Protein AF-A0A259N2R3-F1 (afdb_monomer_lite)

Sequence (160 aa):
MRTCRLLAALSLGLLCQACTPTVQLAMPNEPININLNLNVNNALGAALAAPERVDPLFIERSMSTAGERLHVLAGLEALSKDLDNKPGSANLLIQILRARYNFVVADAGASLSTLARDLLFIAQQRVIVLDPSMISIRNLEKLLTLPGGPSQAPRTMVVL

Radius of gyration: 17.57 Å; chains: 1; bounding box: 42×47×43 Å

Secondary structure (DSSP, 8-state):
--SHHHHHHHHHHHHTT----EEEEE-TTSTHHHHTT----SHHHHHHH-GGG--HHHHHHHPEEETTTEEEEE----TTS-----TTHHHHHHHHHHHH-SEEEE---SS--HHHHHHHHH-SS-EEE--SSHHHHHHHHHHHTSPP-TT--SS-EEE-

pLDDT: mean 78.97, std 15.61, range [36.25, 92.5]

Structure (mmCIF, N/CA/C/O backbone):
data_AF-A0A259N2R3-F1
#
_entry.id   AF-A0A259N2R3-F1
#
loop_
_atom_site.group_PDB
_atom_site.id
_atom_site.type_symbol
_atom_site.label_atom_id
_atom_site.label_alt_id
_atom_site.label_comp_id
_atom_site.label_asym_id
_atom_site.label_entity_id
_atom_site.label_seq_id
_atom_site.pdbx_PDB_ins_code
_atom_site.Cartn_x
_atom_site.Cartn_y
_atom_site.Cartn_z
_atom_site.occupancy
_atom_site.B_iso_or_equiv
_atom_site.auth_seq_id
_atom_site.auth_comp_id
_atom_site.auth_asym_id
_atom_site.auth_atom_id
_atom_site.pdbx_PDB_model_num
ATOM 1 N N . MET A 1 1 ? 8.163 -28.582 28.946 1.00 47.28 1 MET A N 1
ATOM 2 C CA . MET A 1 1 ? 8.601 -27.912 27.692 1.00 47.28 1 MET A CA 1
ATOM 3 C C . MET A 1 1 ? 8.019 -28.496 26.389 1.00 47.28 1 MET A C 1
ATOM 5 O O . MET A 1 1 ? 8.289 -27.933 25.338 1.00 47.28 1 MET A O 1
ATOM 9 N N . ARG A 1 2 ? 7.203 -29.569 26.400 1.00 45.47 2 ARG A N 1
ATOM 10 C CA . ARG A 1 2 ? 6.623 -30.160 25.168 1.00 45.47 2 ARG A CA 1
ATOM 11 C C . ARG A 1 2 ? 5.155 -29.790 24.885 1.00 45.47 2 ARG A C 1
ATOM 13 O O . ARG A 1 2 ? 4.692 -29.990 23.773 1.00 45.47 2 ARG A O 1
ATOM 20 N N . THR A 1 3 ? 4.450 -29.190 25.842 1.00 42.28 3 THR A N 1
ATOM 21 C CA . THR A 1 3 ? 3.015 -28.860 25.739 1.00 42.28 3 THR A CA 1
ATOM 22 C C . THR A 1 3 ? 2.720 -27.485 25.124 1.00 42.28 3 THR A C 1
ATOM 24 O O . THR A 1 3 ? 1.630 -27.274 24.607 1.00 42.28 3 THR A O 1
ATOM 27 N N . CYS A 1 4 ? 3.694 -26.567 25.084 1.00 40.59 4 CYS A N 1
ATOM 28 C CA . CYS A 1 4 ? 3.488 -25.205 24.564 1.00 40.59 4 CYS A CA 1
ATOM 29 C C . CYS A 1 4 ? 3.443 -25.131 23.020 1.00 40.59 4 CYS A C 1
ATOM 31 O O . CYS A 1 4 ? 2.846 -24.224 22.451 1.00 40.59 4 CYS A O 1
ATOM 33 N N . ARG A 1 5 ? 4.022 -26.116 22.315 1.00 37.59 5 ARG A N 1
ATOM 34 C CA . ARG A 1 5 ? 4.017 -26.150 20.838 1.00 37.59 5 ARG A CA 1
ATOM 35 C C . ARG A 1 5 ? 2.675 -26.576 20.236 1.00 37.59 5 ARG A C 1
ATOM 37 O O . ARG A 1 5 ? 2.368 -26.175 19.121 1.00 37.59 5 ARG A O 1
ATOM 44 N N . LEU A 1 6 ? 1.868 -27.341 20.971 1.00 36.25 6 LEU A N 1
ATOM 45 C CA . LEU A 1 6 ? 0.555 -27.796 20.499 1.00 36.25 6 LEU A CA 1
ATOM 46 C C . LEU A 1 6 ? -0.518 -26.699 20.587 1.00 36.25 6 LEU A C 1
ATOM 48 O O . LEU A 1 6 ? -1.385 -26.644 19.722 1.00 36.25 6 LEU A O 1
ATOM 52 N N . LEU A 1 7 ? -0.416 -25.772 21.549 1.00 42.84 7 LEU A N 1
ATOM 53 C CA . LEU A 1 7 ? -1.332 -24.624 21.633 1.00 42.84 7 LEU A CA 1
ATOM 54 C C . LEU A 1 7 ? -1.116 -23.601 20.506 1.00 42.84 7 LEU A C 1
ATOM 56 O O . LEU A 1 7 ? -2.088 -23.039 20.011 1.00 42.84 7 LEU A O 1
ATOM 60 N N . ALA A 1 8 ? 0.128 -23.404 20.055 1.00 43.94 8 ALA A N 1
ATOM 61 C CA . ALA A 1 8 ? 0.432 -22.494 18.945 1.00 43.94 8 ALA A CA 1
ATOM 62 C C . ALA A 1 8 ? -0.074 -23.015 17.586 1.00 43.94 8 ALA A C 1
ATOM 64 O O . ALA A 1 8 ? -0.444 -22.230 16.718 1.00 43.94 8 ALA A O 1
ATOM 65 N N . ALA A 1 9 ? -0.127 -24.339 17.400 1.00 42.62 9 ALA A N 1
ATOM 66 C CA . ALA A 1 9 ? -0.690 -24.938 16.191 1.00 42.62 9 ALA A CA 1
ATOM 67 C C . ALA A 1 9 ? -2.226 -24.828 16.155 1.00 42.62 9 ALA A C 1
ATOM 69 O O . ALA A 1 9 ? -2.802 -24.633 15.086 1.00 42.62 9 ALA A O 1
ATOM 70 N N . LEU A 1 10 ? -2.889 -24.891 17.318 1.00 41.41 10 LEU A N 1
ATOM 71 C CA . LEU A 1 10 ? -4.345 -24.768 17.409 1.00 41.41 10 LEU A CA 1
ATOM 72 C C . LEU A 1 10 ? -4.827 -23.319 17.204 1.00 41.41 10 LEU A C 1
ATOM 74 O O . LEU A 1 10 ? -5.862 -23.107 16.576 1.00 41.41 10 LEU A O 1
ATOM 78 N N . SER A 1 11 ? -4.065 -22.315 17.662 1.00 43.91 11 SER A N 1
ATOM 79 C CA . SER A 1 11 ? -4.388 -20.902 17.404 1.00 43.91 11 SER A CA 1
ATOM 80 C C . SER A 1 11 ? -4.148 -20.498 15.945 1.00 43.91 11 SER A C 1
ATOM 82 O O . SER A 1 11 ? -4.922 -19.715 15.396 1.00 43.91 11 SER A O 1
ATOM 84 N N . LEU A 1 12 ? -3.144 -21.084 15.279 1.00 44.84 12 LEU A N 1
ATOM 85 C CA . LEU A 1 12 ? -2.893 -20.863 13.850 1.00 44.84 12 LEU A CA 1
ATOM 86 C C . LEU A 1 12 ? -3.910 -21.592 12.950 1.00 44.84 12 LEU A C 1
ATOM 88 O O . LEU A 1 12 ? -4.271 -21.083 11.891 1.00 44.84 12 LEU A O 1
ATOM 92 N N . GLY A 1 13 ? -4.439 -22.735 13.405 1.00 42.53 13 GLY A N 1
ATOM 93 C CA . GLY A 1 13 ? -5.567 -23.419 12.765 1.00 42.53 13 GLY A CA 1
ATOM 94 C C . GLY A 1 13 ? -6.877 -22.623 12.832 1.00 42.53 13 GLY A C 1
ATOM 95 O O . GLY A 1 13 ? -7.660 -22.657 11.885 1.00 42.53 13 GLY A O 1
ATOM 96 N N . LEU A 1 14 ? -7.089 -21.837 13.896 1.00 44.84 14 LEU A N 1
ATOM 97 C CA . LEU A 1 14 ? -8.254 -20.951 14.027 1.00 44.84 14 LEU A CA 1
ATOM 98 C C . LEU A 1 14 ? -8.138 -19.678 13.166 1.00 44.84 14 LEU A C 1
ATOM 100 O O . LEU A 1 14 ? -9.146 -19.150 12.705 1.00 44.84 14 LEU A O 1
ATOM 104 N N . LEU A 1 15 ? -6.912 -19.227 12.873 1.00 45.16 15 LEU A N 1
ATOM 105 C CA . LEU A 1 15 ? -6.638 -18.130 11.935 1.00 45.16 15 LEU A CA 1
ATOM 106 C C . LEU A 1 15 ? -6.841 -18.532 10.461 1.00 45.16 15 LEU A C 1
ATOM 108 O O . LEU A 1 15 ? -7.044 -17.661 9.622 1.00 45.16 15 LEU A O 1
ATOM 112 N N . CYS A 1 16 ? -6.867 -19.829 10.127 1.00 39.47 16 CYS A N 1
ATOM 113 C CA . CYS A 1 16 ? -7.190 -20.297 8.768 1.00 39.47 16 CYS A CA 1
ATOM 114 C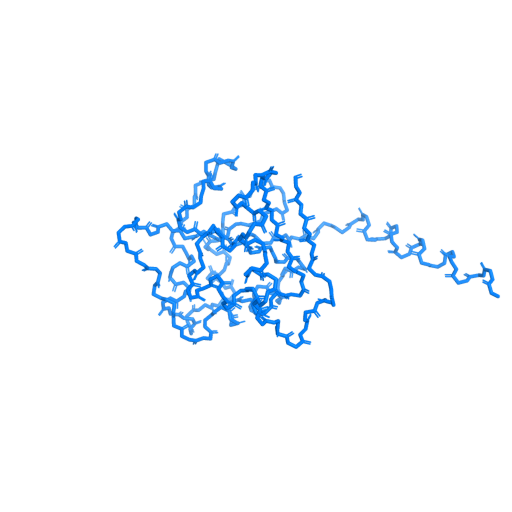 C . CYS A 1 16 ? -8.681 -20.169 8.402 1.00 39.47 16 CYS A C 1
ATOM 116 O O . CYS A 1 16 ? -9.032 -20.314 7.234 1.00 39.47 16 CYS A O 1
ATOM 118 N N . GLN A 1 17 ? -9.553 -19.850 9.367 1.00 45.28 17 GLN A N 1
ATOM 119 C CA . GLN A 1 17 ? -10.934 -19.412 9.115 1.00 45.28 17 GLN A CA 1
ATOM 120 C C . GLN A 1 17 ? -11.057 -17.883 9.036 1.00 45.28 17 GLN A C 1
ATOM 122 O O . GLN A 1 17 ? -12.165 -17.355 8.923 1.00 45.28 17 GLN A O 1
ATOM 127 N N . ALA A 1 18 ? -9.945 -17.141 9.098 1.00 40.75 18 ALA A N 1
ATOM 128 C CA . ALA A 1 18 ? -9.985 -15.691 9.091 1.00 40.75 18 ALA A CA 1
ATOM 129 C C . ALA A 1 18 ? -10.287 -15.188 7.670 1.00 40.75 18 ALA A C 1
ATOM 131 O O . ALA A 1 18 ? -9.421 -14.945 6.833 1.00 40.75 18 ALA A O 1
ATOM 132 N N . CYS A 1 19 ? -11.584 -15.048 7.416 1.00 49.22 19 CYS A N 1
ATOM 133 C CA . CYS A 1 19 ? -12.223 -14.266 6.369 1.00 49.22 19 CYS A CA 1
ATOM 134 C C . CYS A 1 19 ? -11.895 -12.771 6.560 1.00 49.22 19 CYS A C 1
ATOM 136 O O . CYS A 1 19 ? -12.786 -11.942 6.713 1.00 49.22 19 CYS A O 1
ATOM 138 N N . THR A 1 20 ? -10.611 -12.423 6.695 1.00 55.19 20 THR A N 1
ATOM 139 C CA . THR A 1 20 ? -10.202 -11.068 7.048 1.00 55.19 20 THR A CA 1
ATOM 140 C C . THR A 1 20 ? -10.304 -10.183 5.821 1.00 55.19 20 THR A C 1
ATOM 142 O O . THR A 1 20 ? -9.613 -10.463 4.839 1.00 55.19 20 THR A O 1
ATOM 145 N N . PRO A 1 21 ? -11.107 -9.112 5.863 1.00 63.47 21 PRO A N 1
ATOM 146 C CA . PRO A 1 21 ? -11.134 -8.174 4.766 1.00 63.47 21 PRO A CA 1
ATOM 147 C C . PRO A 1 21 ? -9.764 -7.483 4.692 1.00 63.47 21 PRO A C 1
ATOM 149 O O . PRO A 1 21 ? -9.217 -7.043 5.714 1.00 63.47 21 PRO A O 1
ATOM 152 N N . THR A 1 22 ? -9.196 -7.434 3.492 1.00 70.00 22 THR A N 1
ATOM 153 C CA . THR A 1 22 ? -7.922 -6.770 3.198 1.00 70.00 22 THR A CA 1
ATOM 154 C C . THR A 1 22 ? -8.205 -5.518 2.394 1.00 70.00 22 THR A C 1
ATOM 156 O O . THR A 1 22 ? -9.017 -5.553 1.472 1.00 70.00 22 THR A O 1
ATOM 159 N N . VAL A 1 23 ? -7.528 -4.422 2.727 1.00 79.00 23 VAL A N 1
ATOM 160 C CA . VAL A 1 23 ? -7.530 -3.219 1.892 1.00 79.00 23 VAL A CA 1
ATOM 161 C C . VAL A 1 23 ? -6.204 -3.077 1.166 1.00 79.00 23 VAL A C 1
ATOM 163 O O . VAL A 1 23 ? -5.151 -3.149 1.795 1.00 79.00 23 VAL A O 1
ATOM 166 N N . GLN A 1 24 ? -6.276 -2.840 -0.140 1.00 78.06 24 GLN A N 1
ATOM 167 C CA . GLN A 1 24 ? -5.149 -2.430 -0.962 1.00 78.06 24 GLN A CA 1
ATOM 168 C C . GLN A 1 24 ? -5.235 -0.927 -1.244 1.00 78.06 24 GLN A C 1
ATOM 170 O O . GLN A 1 24 ? -6.225 -0.470 -1.815 1.00 78.06 24 GLN A O 1
ATOM 175 N N . LEU A 1 25 ? -4.200 -0.169 -0.881 1.00 74.06 25 LEU A N 1
ATOM 176 C CA . LEU A 1 25 ? -4.015 1.199 -1.369 1.00 74.06 25 LEU A CA 1
ATOM 177 C C . LEU A 1 25 ? -3.283 1.134 -2.704 1.00 74.06 25 LEU A C 1
ATOM 179 O O . LEU A 1 25 ? -2.169 0.617 -2.768 1.00 74.06 25 LEU A O 1
ATOM 183 N N . ALA A 1 26 ? -3.929 1.622 -3.753 1.00 75.56 26 ALA A N 1
ATOM 184 C CA . ALA A 1 26 ? -3.408 1.613 -5.109 1.00 75.56 26 ALA A CA 1
ATOM 185 C C . ALA A 1 26 ? -2.944 3.013 -5.512 1.00 75.56 26 ALA A C 1
ATOM 187 O O . ALA A 1 26 ? -3.739 3.956 -5.513 1.00 75.56 26 ALA A O 1
ATOM 188 N N . MET A 1 27 ? -1.663 3.136 -5.859 1.00 70.00 27 MET A N 1
ATOM 189 C CA . MET A 1 27 ? -1.106 4.391 -6.356 1.00 70.00 27 MET A CA 1
ATOM 190 C C . MET A 1 27 ? -1.695 4.752 -7.728 1.00 70.00 27 MET A C 1
ATOM 192 O O . MET A 1 27 ? -1.969 3.852 -8.520 1.00 70.00 27 MET A O 1
ATOM 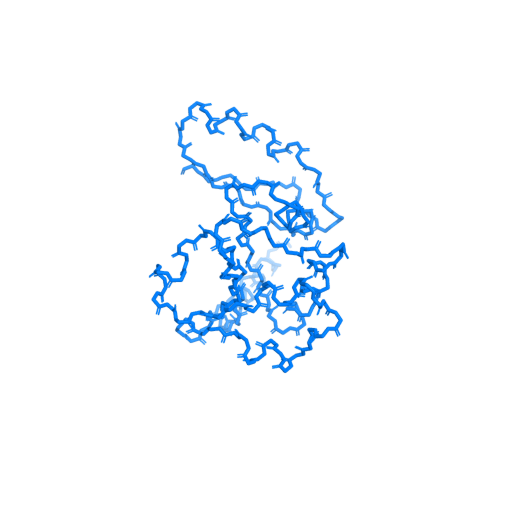196 N N . PRO A 1 28 ? -1.835 6.052 -8.049 1.00 55.59 28 PRO A N 1
ATOM 197 C CA . PRO A 1 28 ? -2.526 6.507 -9.257 1.00 55.59 28 PRO A CA 1
ATOM 198 C C . PRO A 1 28 ? -1.923 6.035 -10.582 1.00 55.59 28 PRO A C 1
ATOM 200 O O . PRO A 1 28 ? -2.615 5.986 -11.593 1.00 55.59 28 PRO A O 1
ATOM 203 N N . ASN A 1 29 ? -0.636 5.686 -10.578 1.00 62.03 29 ASN A N 1
ATOM 204 C CA . ASN A 1 29 ? 0.116 5.314 -11.776 1.00 62.03 29 ASN A CA 1
ATOM 205 C C . ASN A 1 29 ? 0.372 3.800 -11.892 1.00 62.03 29 ASN A C 1
ATOM 207 O O . ASN A 1 29 ? 1.109 3.385 -12.782 1.00 62.03 29 ASN A O 1
ATOM 211 N N . GLU A 1 30 ? -0.203 2.982 -11.006 1.00 63.78 30 GLU A N 1
ATOM 212 C CA . GLU A 1 30 ? 0.009 1.530 -10.987 1.00 63.78 30 GLU A CA 1
ATOM 213 C C . GLU A 1 30 ? -1.191 0.785 -11.611 1.00 63.78 30 GLU A C 1
ATOM 215 O O . GLU A 1 30 ? -2.346 1.113 -11.320 1.00 63.78 30 GLU A O 1
ATOM 220 N N . PRO A 1 31 ? -0.971 -0.257 -12.440 1.00 59.97 31 PRO A N 1
ATOM 221 C CA . PRO A 1 31 ? -2.016 -0.908 -13.242 1.00 59.97 31 PRO A CA 1
ATOM 222 C C . PRO A 1 31 ? -2.906 -1.878 -12.445 1.00 59.97 31 PRO A C 1
ATOM 224 O O . PRO A 1 31 ? -3.519 -2.786 -13.010 1.00 59.97 31 PRO A O 1
ATOM 227 N N . ILE A 1 32 ? -2.986 -1.742 -11.122 1.00 63.66 32 ILE A N 1
ATOM 228 C CA . ILE A 1 32 ? -3.697 -2.702 -10.269 1.00 63.66 32 ILE A CA 1
ATOM 229 C C . ILE A 1 32 ? -5.205 -2.740 -10.546 1.00 63.66 32 ILE A C 1
ATOM 231 O O . ILE A 1 32 ? -5.840 -3.780 -10.383 1.00 63.66 32 ILE A O 1
ATOM 235 N N . ASN A 1 33 ? -5.768 -1.639 -11.046 1.00 59.44 33 ASN A N 1
ATOM 236 C CA . ASN A 1 33 ? -7.138 -1.576 -11.547 1.00 59.44 33 ASN A CA 1
ATOM 237 C C . ASN A 1 33 ? -7.369 -2.473 -12.771 1.00 59.44 33 ASN A C 1
ATOM 239 O O . ASN A 1 33 ? -8.374 -3.178 -12.826 1.00 59.44 33 ASN A O 1
ATOM 243 N N . ILE A 1 34 ? -6.434 -2.482 -13.722 1.00 62.59 34 ILE A N 1
ATOM 244 C CA . ILE A 1 34 ? -6.481 -3.328 -14.917 1.00 62.59 34 ILE A CA 1
ATOM 245 C C . ILE A 1 34 ? -6.265 -4.789 -14.515 1.00 62.59 34 ILE A C 1
ATOM 247 O O . ILE A 1 34 ? -7.033 -5.658 -14.918 1.00 62.59 34 ILE A O 1
ATOM 251 N N . ASN A 1 35 ? -5.275 -5.055 -13.658 1.00 67.25 35 ASN A N 1
ATOM 252 C CA . ASN A 1 35 ? -4.928 -6.412 -13.230 1.00 67.25 35 ASN A CA 1
ATOM 253 C C . ASN A 1 35 ? -6.057 -7.104 -12.454 1.00 67.25 35 ASN A C 1
ATOM 255 O O . ASN A 1 35 ? -6.225 -8.316 -12.562 1.00 67.25 35 ASN A O 1
ATOM 259 N N . LEU A 1 36 ? -6.830 -6.344 -11.675 1.00 70.44 36 LEU A N 1
ATOM 260 C CA . LEU A 1 36 ? -7.959 -6.860 -10.898 1.00 70.44 36 LEU A CA 1
ATOM 261 C C . LEU A 1 36 ? -9.315 -6.656 -11.597 1.00 70.44 36 LEU A C 1
ATOM 263 O O . LEU A 1 36 ? -10.345 -7.012 -11.027 1.00 70.44 36 LEU A O 1
ATOM 267 N N . ASN A 1 37 ? -9.322 -6.094 -12.814 1.00 72.75 37 ASN A N 1
ATOM 268 C CA . ASN A 1 37 ? -10.519 -5.746 -13.585 1.00 72.75 37 ASN A CA 1
ATOM 269 C C . ASN A 1 37 ? -11.550 -4.944 -12.760 1.00 72.75 37 ASN A C 1
ATOM 271 O O . ASN A 1 37 ? -12.743 -5.256 -12.739 1.00 72.75 37 ASN A O 1
ATOM 275 N N . LEU A 1 38 ? -11.072 -3.926 -12.037 1.00 76.31 38 LEU A N 1
ATOM 276 C CA . LEU A 1 38 ? -11.878 -3.117 -11.125 1.00 76.31 38 LEU A CA 1
ATOM 277 C C . LEU A 1 38 ? -12.260 -1.779 -11.743 1.00 76.31 38 LEU A C 1
ATOM 279 O O . LEU A 1 38 ? -11.417 -1.056 -12.276 1.00 76.31 38 LEU A O 1
ATOM 283 N N . ASN A 1 39 ? -13.527 -1.405 -11.568 1.00 72.44 39 ASN A N 1
ATOM 284 C CA . ASN A 1 39 ? -13.984 -0.049 -11.834 1.00 72.44 39 ASN A CA 1
ATOM 285 C C . ASN A 1 39 ? -13.714 0.819 -10.601 1.00 72.44 39 ASN A C 1
ATOM 28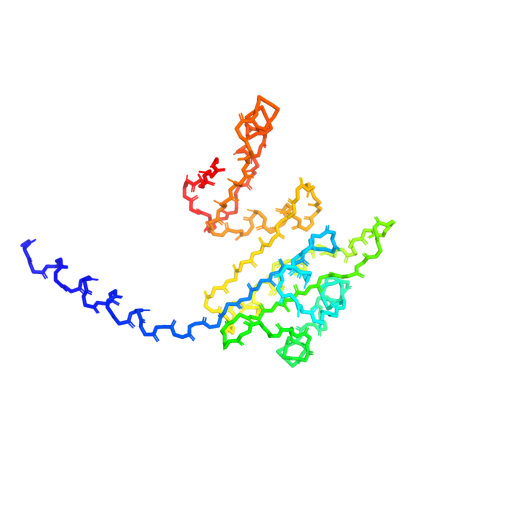7 O O . ASN A 1 39 ? -14.551 0.950 -9.710 1.00 72.44 39 ASN A O 1
ATOM 291 N N . VAL A 1 40 ? -12.487 1.320 -10.527 1.00 72.94 40 VAL A N 1
ATOM 292 C CA . VAL A 1 40 ? -12.005 2.146 -9.423 1.00 72.94 40 VAL A CA 1
ATOM 293 C C . VAL A 1 40 ? -12.421 3.607 -9.579 1.00 72.94 40 VAL A C 1
ATOM 295 O O . VAL A 1 40 ? -12.654 4.100 -10.680 1.00 72.94 40 VAL A O 1
ATOM 298 N N . ASN A 1 41 ? -12.493 4.316 -8.459 1.00 78.12 41 ASN A N 1
ATOM 299 C CA . ASN A 1 41 ? -12.758 5.749 -8.381 1.00 78.12 41 ASN A CA 1
ATOM 300 C C . ASN A 1 41 ? -11.515 6.493 -7.864 1.00 78.12 41 ASN A C 1
ATOM 302 O O . ASN A 1 41 ? -10.570 5.879 -7.375 1.00 78.12 41 ASN A O 1
ATOM 306 N N . ASN A 1 42 ? -11.516 7.828 -7.951 1.00 82.38 42 ASN A N 1
ATOM 307 C CA . ASN A 1 42 ? -10.411 8.640 -7.441 1.00 82.38 42 ASN A CA 1
ATOM 308 C C . ASN A 1 42 ? -10.521 8.932 -5.929 1.00 82.38 42 ASN A C 1
ATOM 310 O O . ASN A 1 42 ? -10.525 10.086 -5.488 1.00 82.38 42 ASN A O 1
ATOM 314 N N . ALA A 1 43 ? -10.710 7.891 -5.124 1.00 85.94 43 ALA A N 1
ATOM 315 C CA . ALA A 1 43 ? -10.979 8.063 -3.705 1.00 85.94 43 ALA A CA 1
ATOM 316 C C . ALA A 1 43 ? -9.721 8.263 -2.857 1.00 85.94 43 ALA A C 1
ATOM 318 O O . ALA A 1 43 ? -9.777 8.990 -1.865 1.00 85.94 43 ALA A O 1
ATOM 319 N N . LEU A 1 44 ? -8.589 7.660 -3.233 1.00 88.19 44 LEU A N 1
ATOM 320 C CA . LEU A 1 44 ? -7.329 7.840 -2.510 1.00 88.19 44 LEU A CA 1
AT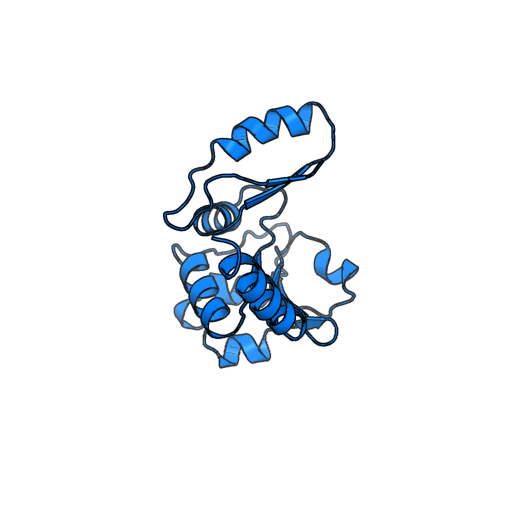OM 321 C C . LEU A 1 44 ? -6.877 9.301 -2.570 1.00 88.19 44 LEU A C 1
ATOM 323 O O . LEU A 1 44 ? -6.572 9.882 -1.534 1.00 88.19 44 LEU A O 1
ATOM 327 N N . GLY A 1 45 ? -6.908 9.927 -3.748 1.00 88.25 45 GLY A N 1
ATOM 328 C CA . GLY A 1 45 ? -6.575 11.343 -3.882 1.00 88.25 45 GLY A CA 1
ATOM 329 C C . GLY A 1 45 ? -7.485 12.253 -3.070 1.00 88.25 45 GLY A C 1
ATOM 330 O O . GLY A 1 45 ? -7.010 13.148 -2.374 1.00 88.25 45 GLY A O 1
ATOM 331 N N . ALA A 1 46 ? -8.794 11.985 -3.085 1.00 88.25 46 ALA A N 1
ATOM 332 C CA . ALA A 1 46 ? -9.753 12.723 -2.266 1.00 88.25 46 ALA A CA 1
ATOM 333 C C . ALA A 1 46 ? -9.477 12.567 -0.758 1.00 88.25 46 ALA A C 1
ATOM 335 O O . ALA A 1 46 ? -9.571 13.546 -0.015 1.00 88.25 46 ALA A O 1
ATOM 336 N N . ALA A 1 47 ? -9.099 11.364 -0.318 1.00 90.00 47 ALA A N 1
ATOM 337 C CA . ALA A 1 47 ? -8.758 11.082 1.072 1.00 90.00 47 ALA A CA 1
ATOM 338 C C . ALA A 1 47 ? -7.479 11.799 1.529 1.00 90.00 47 ALA A C 1
ATOM 340 O O . ALA A 1 47 ? -7.383 12.221 2.677 1.00 90.00 47 ALA A O 1
ATOM 341 N N . LEU A 1 48 ? -6.504 11.955 0.634 1.00 90.25 48 LEU A N 1
ATOM 342 C CA . LEU A 1 48 ? -5.233 12.618 0.930 1.00 90.25 48 LEU A CA 1
ATOM 343 C C . LEU A 1 48 ? -5.334 14.146 0.880 1.00 90.25 48 LEU A C 1
ATOM 345 O O . LEU A 1 48 ? -4.698 14.831 1.681 1.00 90.25 48 LEU A O 1
ATOM 349 N N . ALA A 1 49 ? -6.171 14.673 -0.015 1.00 89.69 49 ALA A N 1
ATOM 350 C CA . ALA A 1 49 ? -6.402 16.107 -0.147 1.00 89.69 49 ALA A CA 1
ATOM 351 C C . ALA A 1 49 ? -7.264 16.671 0.995 1.00 89.69 49 ALA A C 1
ATOM 353 O O . ALA A 1 49 ? -7.142 17.843 1.349 1.00 89.69 49 ALA A O 1
ATOM 354 N N . ALA A 1 50 ? -8.153 15.868 1.585 1.00 90.56 50 ALA A N 1
ATOM 355 C CA . ALA A 1 50 ? -9.005 16.280 2.700 1.00 90.56 50 ALA A CA 1
ATOM 356 C C . ALA A 1 50 ? -9.135 15.160 3.751 1.00 90.56 50 ALA A C 1
ATOM 358 O O . ALA A 1 50 ? -10.215 14.576 3.893 1.00 90.56 50 ALA A O 1
ATOM 359 N N . PRO A 1 51 ? -8.052 14.853 4.492 1.00 87.81 51 PRO A N 1
ATOM 360 C CA . PRO A 1 51 ? -8.016 13.763 5.469 1.00 87.81 51 PRO A CA 1
ATOM 361 C C . PRO A 1 51 ? -9.088 13.905 6.559 1.00 87.81 51 PRO A C 1
ATOM 363 O O . PRO A 1 51 ? -9.661 12.914 6.997 1.00 87.81 51 PRO A O 1
ATOM 366 N N . GLU A 1 52 ? -9.436 15.133 6.944 1.00 88.94 52 GLU A N 1
ATOM 367 C CA . GLU A 1 52 ? -10.492 15.439 7.913 1.00 88.94 52 GLU A CA 1
ATOM 368 C C . GLU A 1 52 ? -11.902 15.008 7.471 1.00 88.94 52 GLU A C 1
ATOM 370 O O . GLU A 1 52 ? -12.800 14.889 8.301 1.00 88.94 52 GLU A O 1
ATOM 375 N N . ARG A 1 53 ? -12.106 14.771 6.169 1.00 89.00 53 ARG A N 1
ATOM 376 C CA . ARG A 1 53 ? -13.377 14.305 5.593 1.00 89.00 53 ARG A CA 1
ATOM 377 C C . ARG A 1 53 ? -13.435 12.786 5.437 1.00 89.00 53 ARG A C 1
ATOM 379 O O . ARG A 1 53 ? -14.449 12.269 4.972 1.00 89.00 53 ARG A O 1
ATOM 386 N N . VAL A 1 54 ? -12.357 12.078 5.771 1.00 90.19 54 VAL A N 1
ATOM 387 C CA . VAL A 1 54 ? -12.296 10.620 5.684 1.00 90.19 54 VAL A CA 1
ATOM 388 C C . VAL A 1 54 ? -12.965 10.045 6.926 1.00 90.19 54 VAL A C 1
ATOM 390 O O . VAL A 1 54 ? -12.395 10.032 8.013 1.00 90.19 54 VAL A O 1
ATOM 393 N N . ASP A 1 55 ? -14.193 9.569 6.758 1.00 88.62 55 ASP A N 1
ATOM 394 C CA . ASP A 1 55 ? -14.958 8.875 7.789 1.00 88.62 55 ASP A CA 1
ATOM 395 C C . ASP A 1 55 ? -15.244 7.414 7.366 1.00 88.62 55 ASP A C 1
ATOM 397 O O . ASP A 1 55 ? -14.967 7.014 6.226 1.00 88.62 55 ASP A O 1
ATOM 401 N N . PRO A 1 56 ? -15.769 6.563 8.267 1.00 85.44 56 PRO A N 1
ATOM 402 C CA . PRO A 1 56 ? -16.083 5.179 7.919 1.00 85.44 56 PRO A CA 1
ATOM 403 C C . PRO A 1 56 ? -17.049 5.046 6.732 1.00 85.44 56 PRO A C 1
ATOM 405 O O . PRO A 1 56 ? -16.906 4.115 5.942 1.00 85.44 56 PRO A O 1
ATOM 408 N N . LEU A 1 57 ? -17.991 5.982 6.574 1.00 88.50 57 LEU A N 1
ATOM 409 C CA . LEU A 1 57 ? -18.981 5.975 5.495 1.00 88.50 57 LEU A CA 1
ATOM 410 C C . LEU A 1 57 ? -18.352 6.321 4.137 1.00 88.50 57 LEU A C 1
ATOM 412 O O . LEU A 1 57 ? -18.718 5.748 3.110 1.00 88.50 57 LEU A O 1
ATOM 416 N N . PHE A 1 58 ? -17.384 7.235 4.124 1.00 90.06 58 PHE A N 1
ATOM 417 C CA . PHE A 1 58 ? -16.565 7.554 2.966 1.00 90.06 58 PHE A CA 1
ATOM 418 C C . PHE A 1 58 ? -15.798 6.316 2.520 1.00 90.06 58 PHE A C 1
ATOM 420 O O . PHE A 1 58 ? -15.849 5.978 1.342 1.00 90.06 58 PHE A O 1
ATOM 427 N N . ILE A 1 59 ? -15.144 5.605 3.445 1.00 88.50 59 ILE A N 1
ATOM 428 C CA . ILE A 1 59 ? -14.429 4.365 3.117 1.00 88.50 59 ILE A CA 1
ATOM 429 C C . ILE A 1 59 ? -15.391 3.324 2.533 1.00 88.50 59 ILE A C 1
ATOM 431 O O . ILE A 1 59 ? -15.075 2.721 1.517 1.00 88.50 59 ILE A O 1
ATOM 435 N N . GLU A 1 60 ? -16.586 3.141 3.094 1.00 86.00 60 GLU A N 1
ATOM 436 C CA . GLU A 1 60 ? -17.570 2.187 2.553 1.00 86.00 60 GLU A CA 1
ATOM 437 C C . GLU A 1 60 ? -17.976 2.471 1.113 1.00 86.00 60 GLU A C 1
ATOM 439 O O . GLU A 1 60 ? -18.076 1.554 0.303 1.00 86.00 60 GLU A O 1
ATOM 444 N N . ARG A 1 61 ? -18.216 3.743 0.797 1.00 87.38 61 ARG A N 1
ATOM 445 C CA . ARG A 1 61 ? -18.702 4.164 -0.523 1.00 87.38 61 ARG A CA 1
ATOM 446 C C . ARG A 1 61 ? -17.596 4.257 -1.561 1.00 87.38 61 ARG A C 1
ATOM 448 O O . ARG A 1 61 ? -17.859 4.152 -2.755 1.00 87.38 61 ARG A O 1
ATOM 455 N N . SER A 1 62 ? -16.377 4.500 -1.104 1.00 87.88 62 SER A N 1
ATOM 456 C CA . SER A 1 62 ? -15.224 4.730 -1.961 1.00 87.88 62 SER A CA 1
ATOM 457 C C . SER A 1 62 ? -14.514 3.447 -2.378 1.00 87.88 62 SER A C 1
ATOM 459 O O . SER A 1 62 ? -13.761 3.460 -3.344 1.00 87.88 62 SER A O 1
ATOM 461 N N . MET A 1 63 ? -14.730 2.341 -1.674 1.00 86.50 63 MET A N 1
ATOM 462 C CA . MET A 1 63 ? -13.980 1.109 -1.895 1.00 86.50 63 MET A CA 1
ATOM 463 C C . MET A 1 63 ? -14.534 0.294 -3.061 1.00 86.50 63 MET A C 1
ATOM 465 O O . MET A 1 63 ? -15.728 0.013 -3.142 1.00 86.50 63 MET A O 1
ATOM 469 N N . SER A 1 64 ? -13.637 -0.153 -3.937 1.00 85.69 64 SER A N 1
ATOM 470 C CA . SER A 1 64 ? -13.950 -1.144 -4.969 1.00 85.69 64 SER A CA 1
ATOM 471 C C . SER A 1 64 ? -13.712 -2.542 -4.417 1.00 85.69 64 SER A C 1
ATOM 473 O O . SER A 1 64 ? -12.703 -2.777 -3.760 1.00 85.69 64 SER A O 1
ATOM 475 N N . THR A 1 65 ? -14.620 -3.481 -4.663 1.00 83.88 65 THR A N 1
ATOM 476 C CA . THR A 1 65 ? -14.484 -4.846 -4.137 1.00 83.88 65 THR A CA 1
ATOM 477 C C . THR A 1 65 ? -14.009 -5.791 -5.237 1.00 83.88 65 THR A C 1
ATOM 479 O O . THR A 1 65 ? -14.601 -5.843 -6.312 1.00 83.88 65 THR A O 1
ATOM 482 N N . ALA A 1 66 ? -12.938 -6.530 -4.955 1.00 81.50 66 ALA A N 1
ATOM 483 C CA . ALA A 1 66 ? -12.346 -7.550 -5.807 1.00 81.50 66 ALA A CA 1
ATOM 484 C C . ALA A 1 66 ? -12.580 -8.933 -5.174 1.00 81.50 66 ALA A C 1
ATOM 486 O O . ALA A 1 66 ? -11.893 -9.335 -4.236 1.00 81.50 66 ALA A O 1
ATOM 487 N N . GLY A 1 67 ? -13.575 -9.675 -5.659 1.00 80.38 67 GLY A N 1
ATOM 488 C CA . GLY A 1 67 ? -13.963 -10.952 -5.048 1.00 80.38 67 GLY A CA 1
ATOM 489 C C . GLY A 1 67 ? -14.633 -10.776 -3.679 1.00 80.38 67 GLY A C 1
ATOM 490 O O . GLY A 1 67 ? -15.315 -9.788 -3.444 1.00 80.38 67 GLY A O 1
ATOM 491 N N . GLU A 1 68 ? -14.480 -11.744 -2.773 1.00 77.44 68 GLU A N 1
ATOM 492 C CA . GLU A 1 68 ? -15.234 -11.756 -1.503 1.00 77.44 68 GLU A CA 1
ATOM 493 C C . GLU A 1 68 ? -14.567 -10.986 -0.353 1.00 77.44 68 GLU A C 1
ATOM 495 O O . GLU A 1 68 ? -15.236 -10.629 0.614 1.00 77.44 68 GLU A O 1
ATOM 500 N N . ARG A 1 69 ? -13.243 -10.783 -0.404 1.00 80.44 69 ARG A N 1
ATOM 501 C CA . ARG A 1 69 ? -12.450 -10.363 0.773 1.00 80.44 69 ARG A CA 1
ATOM 502 C C . ARG A 1 69 ? -11.449 -9.242 0.509 1.00 80.44 69 ARG A C 1
ATOM 504 O O . ARG A 1 69 ? -10.848 -8.740 1.458 1.00 80.44 69 ARG A O 1
ATOM 511 N N . LEU A 1 70 ? -11.236 -8.866 -0.749 1.00 84.00 70 LEU A N 1
ATOM 512 C CA . LEU A 1 70 ? -10.302 -7.808 -1.109 1.00 84.00 70 LEU A CA 1
ATOM 513 C C . LEU A 1 70 ? -11.086 -6.548 -1.452 1.00 84.00 70 LEU A C 1
ATOM 515 O O . LEU A 1 70 ? -11.922 -6.534 -2.351 1.00 84.00 70 LEU A O 1
ATOM 519 N N . HIS A 1 71 ? -10.778 -5.479 -0.737 1.00 88.19 71 HIS A N 1
ATOM 520 C CA . HIS A 1 71 ? -11.255 -4.145 -1.039 1.00 88.19 71 HIS A CA 1
ATOM 521 C C . HIS A 1 71 ? -10.075 -3.293 -1.496 1.00 88.19 71 HIS A C 1
ATOM 523 O O . HIS A 1 71 ? -8.960 -3.419 -0.997 1.00 88.19 71 HIS A O 1
ATOM 529 N N . VAL A 1 72 ? -10.306 -2.420 -2.461 1.00 88.12 72 VAL A N 1
ATOM 530 C CA . VAL A 1 72 ? -9.270 -1.605 -3.083 1.00 88.12 72 VAL A CA 1
ATOM 531 C C . VAL A 1 72 ? -9.680 -0.146 -2.980 1.00 88.12 72 VAL A C 1
ATOM 533 O O . VAL A 1 72 ? -10.769 0.233 -3.417 1.00 88.12 72 VAL A O 1
ATOM 536 N N . LEU A 1 73 ? -8.788 0.659 -2.403 1.00 88.69 73 LEU A N 1
ATOM 537 C CA . LEU A 1 73 ? -8.860 2.113 -2.416 1.00 88.69 73 LEU A CA 1
ATOM 538 C C . LEU A 1 73 ? -7.831 2.619 -3.421 1.00 88.69 73 LEU A C 1
ATOM 540 O O . LEU A 1 73 ? -6.628 2.506 -3.182 1.00 88.69 73 LEU A O 1
ATOM 544 N N . ALA A 1 74 ? -8.290 3.170 -4.538 1.00 83.81 74 ALA A N 1
ATOM 545 C CA . ALA A 1 74 ? -7.402 3.606 -5.608 1.00 83.81 74 ALA A CA 1
ATOM 546 C C . ALA A 1 74 ? -7.317 5.123 -5.737 1.00 83.81 74 ALA A C 1
ATOM 548 O O . ALA A 1 74 ? -8.276 5.846 -5.456 1.00 83.81 74 ALA A O 1
ATOM 549 N N . GLY A 1 75 ? -6.140 5.589 -6.150 1.00 80.25 75 GLY A N 1
ATOM 550 C CA . GLY A 1 75 ? -5.956 6.897 -6.773 1.00 80.25 75 GLY A CA 1
ATOM 551 C C . GLY A 1 75 ? -6.120 6.768 -8.281 1.00 80.25 75 GLY A C 1
ATOM 552 O O . GLY A 1 75 ? -5.800 5.724 -8.844 1.00 80.25 75 GLY A O 1
ATOM 553 N N . LEU A 1 76 ? -6.644 7.804 -8.928 1.00 72.50 76 LEU A N 1
ATOM 554 C CA . LEU A 1 76 ? -6.805 7.897 -10.386 1.00 72.50 76 LEU A CA 1
ATOM 555 C C . LEU A 1 76 ? -6.507 9.320 -10.866 1.00 72.50 76 LEU A C 1
ATOM 557 O O . LEU A 1 76 ? -7.266 9.948 -11.607 1.00 72.50 76 LEU A O 1
ATOM 561 N N . GLU A 1 77 ? -5.410 9.870 -10.379 1.00 73.56 77 GLU A N 1
ATOM 562 C CA . GLU A 1 77 ? -4.849 11.126 -10.831 1.00 73.56 77 GLU A CA 1
ATOM 563 C C . GLU A 1 77 ? -4.269 10.992 -12.240 1.00 73.56 77 GLU A C 1
ATOM 565 O O . GLU A 1 77 ? -3.726 9.961 -12.629 1.00 73.56 77 GLU A O 1
ATOM 570 N N . ALA A 1 78 ? -4.352 12.077 -13.012 1.00 70.38 78 ALA A N 1
ATOM 571 C CA . ALA A 1 78 ? -3.605 12.173 -14.256 1.00 70.38 78 ALA A CA 1
ATOM 572 C C . ALA A 1 78 ? -2.100 12.080 -13.967 1.00 70.38 78 ALA A C 1
ATOM 574 O O . ALA A 1 78 ? -1.627 12.675 -13.005 1.00 70.38 78 ALA A O 1
ATOM 575 N N . LEU A 1 79 ? -1.337 11.442 -14.857 1.00 65.88 79 LEU A N 1
ATOM 576 C CA . LEU A 1 79 ? 0.119 11.291 -14.721 1.00 65.88 79 LEU A CA 1
ATOM 577 C C . LEU A 1 79 ? 0.858 12.631 -14.525 1.00 65.88 79 LEU A C 1
ATOM 579 O O . LEU A 1 79 ? 1.907 12.683 -13.895 1.00 65.88 79 LEU A O 1
ATOM 583 N N . SER A 1 80 ? 0.310 13.722 -15.067 1.00 70.25 80 SER A N 1
ATOM 584 C CA . SER A 1 80 ? 0.852 15.080 -14.947 1.00 70.25 80 SER A CA 1
ATOM 585 C C . SER A 1 80 ? 0.543 15.765 -13.613 1.00 70.25 80 SER A C 1
ATOM 587 O O . SER A 1 80 ? 0.945 16.910 -13.414 1.00 70.25 80 SER A O 1
ATOM 589 N N . LYS A 1 81 ? -0.251 15.132 -12.747 1.00 71.19 81 LYS A N 1
ATOM 590 C CA . LYS A 1 81 ? -0.744 15.706 -11.502 1.00 71.19 81 LYS A CA 1
ATOM 591 C C . LYS A 1 81 ? -0.284 14.843 -10.335 1.00 71.19 81 LYS A C 1
ATOM 593 O O . LYS A 1 81 ? -0.708 13.701 -10.191 1.00 71.19 81 LYS A O 1
ATOM 598 N N . ASP A 1 82 ? 0.525 15.436 -9.469 1.00 70.94 82 ASP A N 1
ATOM 599 C CA . ASP A 1 82 ? 0.888 14.804 -8.209 1.00 70.94 82 ASP A CA 1
ATOM 600 C C . ASP A 1 82 ? -0.322 14.691 -7.275 1.00 70.94 82 ASP A C 1
ATOM 602 O O . ASP A 1 82 ? -1.248 15.513 -7.291 1.00 70.94 82 ASP A O 1
ATOM 606 N N . LEU A 1 83 ? -0.286 13.669 -6.422 1.00 77.38 83 LEU A N 1
ATOM 607 C CA . LEU A 1 83 ? -1.205 13.557 -5.301 1.00 77.38 83 LEU A CA 1
ATOM 608 C C . LEU A 1 83 ? -0.988 14.727 -4.341 1.00 77.38 83 LEU A C 1
ATOM 610 O O . LEU A 1 83 ? 0.122 14.933 -3.844 1.00 77.38 83 LEU A O 1
ATOM 614 N N . ASP A 1 84 ? -2.068 15.442 -4.030 1.00 84.38 84 ASP A N 1
ATOM 615 C CA . ASP A 1 84 ? -2.080 16.465 -2.985 1.00 84.38 84 ASP A CA 1
ATOM 616 C C . ASP A 1 84 ? -2.075 15.787 -1.605 1.00 84.38 84 ASP A C 1
ATOM 618 O O . ASP A 1 84 ? -3.100 15.647 -0.940 1.00 84.38 84 ASP A O 1
ATOM 622 N N . ASN A 1 85 ? -0.913 15.253 -1.220 1.00 85.69 85 ASN A N 1
ATOM 623 C CA . ASN A 1 85 ? -0.715 14.581 0.058 1.00 85.69 85 ASN A CA 1
ATOM 624 C C . ASN A 1 85 ? -0.414 15.611 1.149 1.00 85.69 85 ASN A C 1
ATOM 626 O O . ASN A 1 85 ? 0.737 16.021 1.332 1.00 85.69 85 ASN A O 1
ATOM 630 N N . LYS A 1 86 ? -1.442 15.997 1.909 1.00 89.06 86 LYS A N 1
ATOM 631 C CA . LYS A 1 86 ? -1.250 16.823 3.104 1.00 89.06 86 LYS A CA 1
ATOM 632 C C . LYS A 1 86 ? -0.432 16.059 4.160 1.00 89.06 86 LYS A C 1
ATOM 634 O O . LYS A 1 86 ? -0.647 14.855 4.337 1.00 89.06 86 LYS A O 1
ATOM 639 N N . PRO A 1 87 ? 0.449 16.728 4.924 1.00 87.31 87 PRO A N 1
ATOM 640 C CA . PRO A 1 87 ? 1.226 16.078 5.977 1.00 87.31 87 PRO A CA 1
ATOM 641 C C . PRO A 1 87 ? 0.344 15.315 6.973 1.00 87.31 87 PRO A C 1
ATOM 643 O O . PRO A 1 87 ? -0.646 15.845 7.472 1.00 87.31 87 PRO A O 1
ATOM 646 N N . GLY A 1 88 ? 0.708 14.067 7.274 1.00 88.12 88 GLY A N 1
ATOM 647 C CA . GLY A 1 88 ? -0.023 13.220 8.224 1.00 88.12 88 GLY A CA 1
ATOM 648 C C . GLY A 1 88 ? -1.272 12.525 7.665 1.00 88.12 88 GLY A C 1
ATOM 649 O O . GLY A 1 88 ? -1.838 11.679 8.360 1.00 88.12 88 GLY A O 1
ATOM 650 N N . SER A 1 89 ? -1.670 12.795 6.417 1.00 91.44 89 SER A N 1
ATOM 651 C CA . SER A 1 89 ? -2.846 12.159 5.795 1.00 91.44 89 SER A CA 1
ATOM 652 C C . SER A 1 89 ? -2.691 10.648 5.678 1.00 91.44 89 SER A C 1
ATOM 654 O O . SER A 1 89 ? -3.624 9.912 5.988 1.00 91.44 89 SER A O 1
ATOM 656 N N . ALA A 1 90 ? -1.495 10.172 5.315 1.00 90.31 90 ALA A N 1
ATOM 657 C CA . ALA A 1 90 ? -1.187 8.745 5.265 1.00 90.31 90 ALA A CA 1
ATOM 658 C C . ALA A 1 90 ? -1.408 8.065 6.628 1.00 90.31 90 ALA A C 1
ATOM 660 O O . ALA A 1 90 ? -2.058 7.023 6.701 1.00 90.31 90 ALA A O 1
ATOM 661 N N . ASN A 1 91 ? -0.937 8.676 7.723 1.00 90.81 91 ASN A N 1
ATOM 662 C CA . ASN A 1 91 ? -1.137 8.142 9.072 1.00 90.81 91 ASN A CA 1
ATOM 663 C C . ASN A 1 91 ? -2.617 8.060 9.432 1.00 90.81 91 ASN A C 1
ATOM 665 O O . ASN A 1 91 ? -3.053 7.027 9.939 1.00 90.81 91 ASN A O 1
ATOM 669 N N . LEU A 1 92 ? -3.376 9.130 9.185 1.00 90.88 92 LEU A N 1
ATOM 670 C CA . LEU A 1 92 ? -4.799 9.161 9.506 1.00 90.88 92 LEU A CA 1
ATOM 671 C C . LEU A 1 92 ? -5.570 8.120 8.686 1.00 90.88 92 LEU A C 1
ATOM 673 O O . LEU A 1 92 ? -6.345 7.346 9.246 1.00 90.88 92 LEU A O 1
ATOM 677 N N . LEU A 1 93 ? -5.299 8.043 7.382 1.00 91.25 93 LEU A N 1
ATOM 678 C CA . LEU A 1 93 ? -5.916 7.070 6.488 1.00 91.25 93 LEU A CA 1
ATOM 679 C C . LEU A 1 93 ? -5.642 5.638 6.956 1.00 91.25 93 LEU A C 1
ATOM 681 O O . LEU A 1 93 ? -6.570 4.845 7.097 1.00 91.25 93 LEU A O 1
ATOM 685 N N . ILE A 1 94 ? -4.385 5.311 7.268 1.00 91.06 94 ILE A N 1
ATOM 686 C CA . ILE A 1 94 ? -4.024 3.990 7.789 1.00 91.06 94 ILE A CA 1
ATOM 687 C C . ILE A 1 94 ? -4.688 3.721 9.144 1.00 91.06 94 ILE A C 1
ATOM 689 O O . ILE A 1 94 ? -5.135 2.600 9.371 1.00 91.06 94 ILE A O 1
ATOM 693 N N . GLN A 1 95 ? -4.804 4.705 10.041 1.00 90.00 95 GLN A N 1
ATOM 694 C CA . GLN A 1 95 ? -5.516 4.528 11.314 1.00 90.00 95 GLN A CA 1
ATOM 695 C C . GLN A 1 95 ? -6.994 4.179 11.105 1.00 90.00 95 GLN A C 1
ATOM 697 O O . GLN A 1 95 ? -7.486 3.234 11.722 1.00 90.00 95 GLN A O 1
ATOM 702 N N . ILE A 1 96 ? -7.678 4.884 10.203 1.00 90.75 96 ILE A N 1
ATOM 703 C CA . ILE A 1 96 ? -9.082 4.621 9.866 1.00 90.75 96 ILE A CA 1
ATOM 704 C C . ILE A 1 96 ? -9.229 3.232 9.235 1.00 90.75 96 ILE A C 1
ATOM 706 O O . ILE A 1 96 ? -10.095 2.454 9.634 1.00 90.75 96 ILE A O 1
ATOM 710 N N . LEU A 1 97 ? -8.353 2.880 8.289 1.00 90.88 97 LEU A N 1
ATOM 711 C CA . LEU A 1 97 ? -8.378 1.572 7.637 1.00 90.88 97 LEU A CA 1
ATOM 712 C C . LEU A 1 97 ? -8.121 0.434 8.632 1.00 90.88 97 LEU A C 1
ATOM 714 O O . LEU A 1 97 ? -8.827 -0.569 8.598 1.00 90.88 97 LEU A O 1
ATOM 718 N N . ARG A 1 98 ? -7.180 0.601 9.565 1.00 89.56 98 ARG A N 1
ATOM 719 C CA . ARG A 1 98 ? -6.867 -0.397 10.603 1.00 89.56 98 ARG A CA 1
ATOM 720 C C . ARG A 1 98 ? -7.988 -0.610 11.616 1.00 89.56 98 ARG A C 1
ATOM 722 O O . ARG A 1 98 ? -8.009 -1.653 12.262 1.00 89.56 98 ARG A O 1
ATOM 729 N N . ALA A 1 99 ? -8.905 0.345 11.771 1.00 89.00 99 ALA A N 1
ATOM 730 C CA . ALA A 1 99 ? -10.078 0.161 12.623 1.00 89.00 99 ALA A CA 1
ATOM 731 C C . ALA A 1 99 ? -11.079 -0.851 12.032 1.00 89.00 99 ALA A C 1
ATOM 733 O O . ALA A 1 99 ? -11.867 -1.434 12.773 1.00 89.00 99 ALA A O 1
ATOM 734 N N . ARG A 1 100 ? -11.048 -1.068 10.709 1.00 85.62 100 ARG A N 1
ATOM 735 C CA . ARG A 1 100 ? -11.993 -1.929 9.977 1.00 85.62 100 ARG A CA 1
ATOM 736 C C . ARG A 1 100 ? -11.347 -3.177 9.377 1.00 85.62 100 ARG A C 1
ATOM 738 O O . ARG A 1 100 ? -11.967 -4.236 9.336 1.00 85.62 100 ARG A O 1
ATOM 745 N N . TYR A 1 101 ? -10.127 -3.042 8.874 1.00 88.62 101 TYR A N 1
ATOM 746 C CA . TYR A 1 101 ? -9.404 -4.082 8.158 1.00 88.62 101 TYR A CA 1
ATOM 747 C C . TYR A 1 101 ? -8.279 -4.628 9.026 1.00 88.62 101 TYR A C 1
ATOM 749 O O . TYR A 1 101 ? -7.480 -3.877 9.584 1.00 88.62 101 TYR A O 1
ATOM 757 N N . ASN A 1 102 ? -8.187 -5.955 9.097 1.00 87.81 102 ASN A N 1
ATOM 758 C CA . ASN A 1 102 ? -7.105 -6.619 9.827 1.00 87.81 102 ASN A CA 1
ATOM 759 C C . ASN A 1 102 ? -5.768 -6.479 9.090 1.00 87.81 102 ASN A C 1
ATOM 761 O O . ASN A 1 102 ? -4.717 -6.386 9.721 1.00 87.81 102 ASN A O 1
ATOM 765 N N . PHE A 1 103 ? -5.821 -6.445 7.754 1.00 90.12 103 PHE A N 1
ATOM 766 C CA . PHE A 1 103 ? -4.657 -6.292 6.894 1.00 90.12 103 PHE A CA 1
ATOM 767 C C . PHE A 1 103 ? -4.842 -5.104 5.958 1.00 90.12 103 PHE A C 1
ATOM 769 O O . PHE A 1 103 ? -5.836 -5.005 5.235 1.00 90.12 103 PHE A O 1
ATOM 776 N N . VAL A 1 104 ? -3.849 -4.222 5.970 1.00 91.25 104 VAL A N 1
ATOM 777 C CA . VAL A 1 104 ? -3.742 -3.082 5.064 1.00 91.25 104 VAL A CA 1
ATOM 778 C C . VAL A 1 104 ? -2.468 -3.274 4.261 1.00 91.25 104 VAL A C 1
ATOM 780 O O . VAL A 1 104 ? -1.375 -3.269 4.824 1.00 91.25 104 VAL A O 1
ATOM 783 N N . VAL A 1 105 ? -2.617 -3.473 2.959 1.00 90.69 105 VAL A N 1
ATOM 784 C CA . VAL A 1 105 ? -1.508 -3.554 2.017 1.00 90.69 105 VAL A CA 1
ATOM 785 C C . VAL A 1 105 ? -1.468 -2.233 1.270 1.00 90.69 105 VAL A C 1
ATOM 787 O O . VAL A 1 105 ? -2.470 -1.774 0.728 1.00 90.69 105 VAL A O 1
ATOM 790 N N . ALA A 1 106 ? -0.318 -1.579 1.292 1.00 89.94 106 ALA A N 1
ATOM 791 C CA . ALA A 1 106 ? -0.138 -0.317 0.605 1.00 89.94 106 ALA A CA 1
ATOM 792 C C . ALA A 1 106 ? 0.855 -0.517 -0.528 1.00 89.94 106 ALA A C 1
ATOM 794 O O . ALA A 1 106 ? 1.999 -0.899 -0.282 1.00 89.94 106 ALA A O 1
ATOM 795 N N . ASP A 1 107 ? 0.411 -0.270 -1.756 1.00 86.25 107 ASP A N 1
ATOM 796 C CA . ASP A 1 107 ? 1.327 -0.131 -2.872 1.00 86.25 107 ASP A CA 1
ATOM 797 C C . ASP A 1 107 ? 2.046 1.208 -2.714 1.00 86.25 107 ASP A C 1
ATOM 799 O O . ASP A 1 107 ? 1.401 2.252 -2.636 1.00 86.25 107 ASP A O 1
ATOM 803 N N . ALA A 1 108 ? 3.370 1.181 -2.592 1.00 83.31 108 ALA A N 1
ATOM 804 C CA . ALA A 1 108 ? 4.179 2.393 -2.514 1.00 83.31 108 ALA A CA 1
ATOM 805 C C . ALA A 1 108 ? 4.547 2.927 -3.912 1.00 83.31 108 ALA A C 1
ATOM 807 O O . ALA A 1 108 ? 5.022 4.057 -4.024 1.00 83.31 108 ALA A O 1
ATOM 808 N N . GLY A 1 109 ? 4.311 2.135 -4.963 1.00 80.81 109 GLY A N 1
ATOM 809 C CA . GLY A 1 109 ? 4.766 2.374 -6.324 1.00 80.81 109 GLY A CA 1
ATOM 810 C C . GLY A 1 109 ? 6.289 2.316 -6.477 1.00 80.81 109 GLY A C 1
ATOM 811 O O . GLY A 1 109 ? 7.052 2.255 -5.508 1.00 80.81 109 GLY A O 1
ATOM 812 N N . ALA A 1 110 ? 6.756 2.377 -7.724 1.00 77.38 110 ALA A N 1
ATOM 813 C CA . ALA A 1 110 ? 8.194 2.386 -8.032 1.00 77.38 110 ALA A CA 1
ATOM 814 C C . ALA A 1 110 ? 8.895 3.726 -7.709 1.00 77.38 110 ALA A C 1
ATOM 816 O O . ALA A 1 110 ? 10.121 3.790 -7.591 1.00 77.38 110 ALA A O 1
ATOM 817 N N . SER A 1 111 ? 8.128 4.814 -7.589 1.00 80.25 111 SER A N 1
ATOM 818 C CA . SER A 1 111 ? 8.648 6.161 -7.334 1.00 80.25 111 SER A CA 1
ATOM 819 C C . SER A 1 111 ? 8.542 6.521 -5.857 1.00 80.25 111 SER A C 1
ATOM 821 O O . SER A 1 111 ? 7.489 6.378 -5.244 1.00 80.25 111 SER A O 1
ATOM 823 N N . LEU A 1 112 ? 9.611 7.080 -5.288 1.00 83.00 112 LEU A N 1
ATOM 824 C CA . LEU A 1 112 ? 9.669 7.458 -3.873 1.00 83.00 112 LEU A CA 1
ATOM 825 C C . LEU A 1 112 ? 8.969 8.808 -3.604 1.00 83.00 112 LEU A C 1
ATOM 827 O O . LEU A 1 112 ? 9.605 9.774 -3.176 1.00 83.00 112 LEU A O 1
ATOM 831 N N . SER A 1 113 ? 7.669 8.877 -3.900 1.00 85.81 113 SER A N 1
ATOM 832 C CA . SER A 1 113 ? 6.806 10.040 -3.656 1.00 85.81 113 SER A CA 1
ATOM 833 C C . SER A 1 113 ? 6.671 10.348 -2.158 1.00 85.81 113 SER A C 1
ATOM 835 O O . SER A 1 113 ? 7.036 9.537 -1.305 1.00 85.81 113 SER A O 1
ATOM 837 N N . THR A 1 114 ? 6.127 11.518 -1.809 1.00 87.44 114 THR A N 1
ATOM 838 C CA . THR A 1 114 ? 5.862 11.876 -0.402 1.00 87.44 114 THR A CA 1
ATOM 839 C C . THR A 1 114 ? 4.977 10.831 0.276 1.00 87.44 114 THR A C 1
ATOM 841 O O . THR A 1 114 ? 5.325 10.338 1.343 1.00 87.44 114 THR A O 1
ATOM 844 N N . LEU A 1 115 ? 3.897 10.412 -0.388 1.00 87.75 115 LEU A N 1
ATOM 845 C CA . LEU A 1 115 ? 3.010 9.376 0.134 1.00 87.75 115 LEU A CA 1
ATOM 846 C C . LEU A 1 115 ? 3.726 8.027 0.285 1.00 87.75 115 LEU A C 1
ATOM 848 O O . LEU A 1 115 ? 3.563 7.365 1.304 1.00 87.75 115 LEU A O 1
ATOM 852 N N . ALA A 1 116 ? 4.548 7.631 -0.692 1.00 88.88 116 ALA A N 1
ATOM 853 C CA . ALA A 1 116 ? 5.320 6.393 -0.616 1.00 88.88 116 ALA A CA 1
ATOM 854 C C . ALA A 1 116 ? 6.270 6.393 0.592 1.00 88.88 116 ALA A C 1
ATOM 856 O O . ALA A 1 116 ? 6.352 5.402 1.315 1.00 88.88 116 ALA A O 1
ATOM 857 N N . ARG A 1 117 ? 6.955 7.514 0.852 1.00 89.62 117 ARG A N 1
ATOM 858 C CA . ARG A 1 117 ? 7.834 7.669 2.024 1.00 89.62 117 ARG A CA 1
ATOM 859 C C . ARG A 1 117 ? 7.053 7.576 3.328 1.00 89.62 117 ARG A C 1
ATOM 861 O O . ARG A 1 117 ? 7.482 6.848 4.219 1.00 89.62 117 ARG A O 1
ATOM 868 N N . ASP A 1 118 ? 5.916 8.261 3.415 1.00 91.12 118 ASP A N 1
ATOM 869 C CA . ASP A 1 118 ? 5.061 8.233 4.602 1.00 91.12 118 ASP A CA 1
ATOM 870 C C . ASP A 1 118 ? 4.556 6.809 4.880 1.00 91.12 118 ASP A C 1
ATOM 872 O O . ASP A 1 118 ? 4.665 6.318 6.004 1.00 91.12 118 ASP A O 1
ATOM 876 N N . LEU A 1 119 ? 4.078 6.110 3.842 1.00 90.88 119 LEU A N 1
ATOM 877 C CA . LEU A 1 119 ? 3.618 4.723 3.925 1.00 90.88 119 LEU A CA 1
ATOM 878 C C . LEU A 1 119 ? 4.746 3.768 4.331 1.00 90.88 119 LEU A C 1
ATOM 880 O O . LEU A 1 119 ? 4.556 2.950 5.229 1.00 90.88 119 LEU A O 1
ATOM 884 N N . LEU A 1 120 ? 5.932 3.882 3.724 1.00 91.25 120 LEU A N 1
ATOM 885 C CA . LEU A 1 120 ? 7.100 3.064 4.073 1.00 91.25 120 LEU A CA 1
ATOM 886 C C . LEU A 1 120 ? 7.581 3.316 5.507 1.00 91.25 120 LEU A C 1
ATOM 888 O O . LEU A 1 120 ? 8.070 2.387 6.155 1.00 91.25 120 LEU A O 1
ATOM 892 N N . PHE A 1 121 ? 7.438 4.546 6.005 1.00 91.69 121 PHE A N 1
ATOM 893 C CA . PHE A 1 121 ? 7.784 4.903 7.375 1.00 91.69 121 PHE A CA 1
ATOM 894 C C . PHE A 1 121 ? 6.825 4.250 8.379 1.00 91.69 121 PHE A C 1
ATOM 896 O O . PHE A 1 121 ? 7.276 3.635 9.343 1.00 91.69 121 PHE A O 1
ATOM 903 N N . ILE A 1 122 ? 5.510 4.312 8.151 1.00 91.12 122 ILE A N 1
ATOM 904 C CA . ILE A 1 122 ? 4.518 3.713 9.065 1.00 91.12 122 ILE A CA 1
ATOM 905 C C . ILE A 1 122 ? 4.294 2.214 8.874 1.00 91.12 122 ILE A C 1
ATOM 907 O O . ILE A 1 122 ? 3.676 1.578 9.733 1.00 91.12 122 ILE A O 1
ATOM 911 N N . ALA A 1 123 ? 4.778 1.640 7.773 1.00 90.81 123 ALA A N 1
ATOM 912 C CA . ALA A 1 123 ? 4.638 0.224 7.484 1.00 90.81 123 ALA A CA 1
ATOM 913 C C . ALA A 1 123 ? 5.280 -0.632 8.584 1.00 90.81 123 ALA A C 1
ATOM 915 O O . ALA A 1 123 ? 6.476 -0.535 8.876 1.00 90.81 123 ALA A O 1
ATOM 916 N N . GLN A 1 124 ? 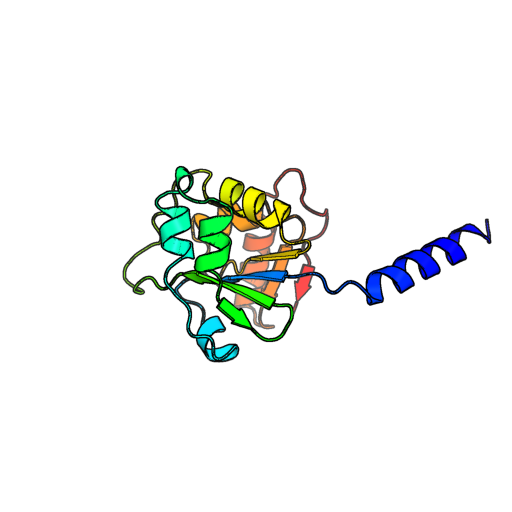4.470 -1.533 9.141 1.00 91.19 124 GLN A N 1
ATOM 917 C CA . GLN A 1 124 ? 4.921 -2.547 10.093 1.00 91.19 124 GLN A CA 1
ATOM 918 C C . GLN A 1 124 ? 5.860 -3.540 9.412 1.00 91.19 124 GLN A C 1
ATOM 920 O O . GLN A 1 124 ? 6.897 -3.884 9.960 1.00 91.19 124 GLN A O 1
ATOM 925 N N . GLN A 1 125 ? 5.536 -3.963 8.192 1.00 91.44 125 GLN A N 1
ATOM 926 C CA . GLN A 1 125 ? 6.390 -4.818 7.378 1.00 91.44 125 GLN A CA 1
ATOM 927 C C . GLN A 1 125 ? 6.649 -4.129 6.042 1.00 91.44 125 GLN A C 1
ATOM 929 O O . GLN A 1 125 ? 5.709 -3.797 5.324 1.00 91.44 125 GLN A O 1
ATOM 934 N N . ARG A 1 126 ? 7.928 -3.947 5.696 1.00 92.06 126 ARG A N 1
ATOM 935 C CA . ARG A 1 126 ? 8.338 -3.534 4.349 1.00 92.06 126 ARG A CA 1
ATOM 936 C C . ARG A 1 126 ? 8.638 -4.767 3.509 1.00 92.06 126 ARG A C 1
ATOM 938 O O . ARG A 1 126 ? 9.365 -5.661 3.959 1.00 92.06 126 ARG A O 1
ATOM 945 N N . VAL A 1 127 ? 8.089 -4.782 2.302 1.00 91.69 127 VAL A N 1
ATOM 946 C CA . VAL A 1 127 ? 8.387 -5.761 1.257 1.00 91.69 127 VAL A CA 1
ATOM 947 C C . VAL A 1 127 ? 8.907 -4.975 0.062 1.00 91.69 127 VAL A C 1
ATOM 949 O O . VAL A 1 127 ? 8.204 -4.111 -0.452 1.00 91.69 127 VAL A O 1
ATOM 952 N N . ILE A 1 128 ? 10.151 -5.230 -0.333 1.00 90.56 128 ILE A N 1
ATOM 953 C CA . ILE A 1 128 ? 10.761 -4.635 -1.522 1.00 90.56 128 ILE A CA 1
ATOM 954 C C . ILE A 1 128 ? 10.806 -5.721 -2.587 1.00 90.56 128 ILE A C 1
ATOM 956 O O . ILE A 1 128 ? 11.451 -6.751 -2.391 1.00 90.56 128 ILE A O 1
ATOM 960 N N . VAL A 1 129 ? 10.115 -5.481 -3.693 1.00 90.00 129 VAL A N 1
ATOM 961 C CA . VAL A 1 129 ? 10.121 -6.355 -4.865 1.00 90.00 129 VAL A CA 1
ATOM 962 C C . VAL A 1 129 ? 11.038 -5.728 -5.902 1.00 90.00 129 VAL A C 1
ATOM 964 O O . VAL A 1 129 ? 10.910 -4.538 -6.191 1.00 90.00 129 VAL A O 1
ATOM 967 N N . LEU A 1 130 ? 11.978 -6.503 -6.430 1.00 89.69 130 LEU A N 1
ATOM 968 C CA . LEU A 1 130 ? 12.898 -6.039 -7.458 1.00 89.69 130 LEU A CA 1
ATOM 969 C C . LEU A 1 130 ? 13.266 -7.156 -8.428 1.00 89.69 130 LEU A C 1
ATOM 971 O O . LEU A 1 130 ? 13.292 -8.317 -8.052 1.00 89.69 130 LEU A O 1
ATOM 975 N N . ASP A 1 131 ? 13.576 -6.802 -9.669 1.00 90.62 131 ASP A N 1
ATOM 976 C CA . ASP A 1 131 ? 14.139 -7.736 -10.640 1.00 90.62 131 ASP A CA 1
ATOM 977 C C . ASP A 1 131 ? 15.633 -7.997 -10.351 1.00 90.62 131 ASP A C 1
ATOM 979 O O . ASP A 1 131 ? 16.318 -7.128 -9.800 1.00 90.62 131 ASP A O 1
ATOM 983 N N . PRO A 1 132 ? 16.194 -9.150 -10.760 1.00 89.44 132 PRO A N 1
ATOM 984 C CA . PRO A 1 132 ? 17.586 -9.512 -10.491 1.00 89.44 132 PRO A CA 1
ATOM 985 C C . PRO A 1 132 ? 18.603 -8.773 -11.391 1.00 89.44 132 PRO A C 1
ATOM 987 O O . PRO A 1 132 ? 19.561 -9.372 -11.882 1.00 89.44 132 PRO A O 1
ATOM 990 N N . SER A 1 133 ? 18.428 -7.468 -11.625 1.00 92.38 133 SER A N 1
ATOM 991 C CA . SER A 1 133 ? 19.390 -6.634 -12.352 1.00 92.38 133 SER A CA 1
ATOM 992 C C . SER A 1 133 ? 20.342 -5.875 -11.428 1.00 92.38 133 SER A C 1
ATOM 994 O O . SER A 1 133 ? 20.057 -5.554 -10.273 1.00 92.38 133 SER A O 1
ATOM 996 N N . MET A 1 134 ? 21.507 -5.517 -11.974 1.00 92.50 134 MET A N 1
ATOM 997 C CA . MET A 1 134 ? 22.533 -4.760 -11.250 1.00 92.50 134 MET A CA 1
ATOM 998 C C . MET A 1 134 ? 22.045 -3.365 -10.820 1.00 92.50 134 MET A C 1
ATOM 1000 O O . MET A 1 134 ? 22.465 -2.845 -9.786 1.00 92.50 134 MET A O 1
ATOM 1004 N N . ILE A 1 135 ? 21.152 -2.755 -11.608 1.00 91.56 135 ILE A N 1
ATOM 1005 C CA . ILE A 1 135 ? 20.554 -1.449 -11.303 1.00 91.56 135 ILE A CA 1
ATOM 1006 C C . ILE A 1 135 ? 19.646 -1.577 -10.078 1.00 91.56 135 ILE A C 1
ATOM 1008 O O . ILE A 1 135 ? 19.752 -0.777 -9.147 1.00 91.56 135 ILE A O 1
ATOM 1012 N N . SER A 1 136 ? 18.810 -2.612 -10.053 1.00 89.81 136 SER A N 1
ATOM 1013 C CA . SER A 1 136 ? 17.875 -2.884 -8.966 1.00 89.81 136 SER A CA 1
ATOM 1014 C C . SER A 1 136 ? 18.588 -3.228 -7.660 1.00 89.81 136 SER A C 1
ATOM 1016 O O . SER A 1 136 ? 18.252 -2.670 -6.617 1.00 89.81 136 SER A O 1
ATOM 1018 N N . ILE A 1 137 ? 19.664 -4.017 -7.715 1.00 90.62 137 ILE A N 1
ATOM 1019 C CA . ILE A 1 137 ? 20.515 -4.301 -6.547 1.00 90.62 137 ILE A CA 1
ATOM 1020 C C . ILE A 1 137 ? 21.194 -3.025 -6.023 1.00 90.62 137 ILE A C 1
ATOM 1022 O O . ILE A 1 137 ? 21.212 -2.783 -4.818 1.00 90.62 137 ILE A O 1
ATOM 1026 N N . ARG A 1 138 ? 21.706 -2.157 -6.908 1.00 89.88 138 ARG A N 1
ATOM 1027 C CA . ARG A 1 138 ? 22.291 -0.867 -6.495 1.00 89.88 138 ARG A CA 1
ATOM 1028 C C . ARG A 1 138 ? 21.254 0.040 -5.827 1.00 89.88 138 ARG A C 1
ATOM 1030 O O . ARG A 1 138 ? 21.564 0.750 -4.873 1.00 89.88 138 ARG A O 1
ATOM 1037 N N . ASN A 1 139 ? 20.029 0.059 -6.344 1.00 89.75 139 ASN A N 1
ATOM 1038 C CA . ASN A 1 139 ? 18.953 0.866 -5.778 1.00 89.75 139 ASN A CA 1
ATOM 1039 C C . ASN A 1 139 ? 18.417 0.279 -4.465 1.00 89.75 139 ASN A C 1
ATOM 1041 O O . ASN A 1 139 ? 18.007 1.048 -3.596 1.00 89.75 139 ASN A O 1
ATOM 1045 N N . LEU A 1 140 ? 18.484 -1.043 -4.279 1.00 90.81 140 LEU A N 1
ATOM 1046 C CA . LEU A 1 140 ? 18.098 -1.709 -3.037 1.00 90.81 140 LEU A CA 1
ATOM 1047 C C . LEU A 1 140 ? 18.866 -1.152 -1.836 1.00 90.81 140 LEU A C 1
ATOM 1049 O O . LEU A 1 140 ? 18.244 -0.867 -0.817 1.00 90.81 140 LEU A O 1
ATOM 1053 N N . GLU A 1 141 ? 20.176 -0.916 -1.952 1.00 88.56 141 GLU A N 1
ATOM 1054 C CA . GLU A 1 141 ? 20.963 -0.318 -0.862 1.00 88.56 141 GLU A CA 1
ATOM 1055 C C . GLU A 1 141 ? 20.366 1.016 -0.395 1.00 88.56 141 GLU A C 1
ATOM 1057 O O . GLU A 1 141 ? 20.211 1.246 0.802 1.00 88.56 141 GLU A O 1
ATOM 1062 N N . LYS A 1 142 ? 19.943 1.869 -1.336 1.00 88.56 142 LYS A N 1
ATOM 1063 C CA . LYS A 1 142 ? 19.299 3.156 -1.030 1.00 88.56 142 LYS A CA 1
ATOM 1064 C C . LYS A 1 142 ? 17.909 2.992 -0.416 1.00 88.56 142 LYS A C 1
ATOM 1066 O O . LYS A 1 142 ? 17.493 3.825 0.379 1.00 88.56 142 LYS A O 1
ATOM 1071 N N . LEU A 1 143 ? 17.171 1.949 -0.791 1.00 88.44 143 LEU A N 1
ATOM 1072 C CA . LEU A 1 143 ? 15.857 1.666 -0.211 1.00 88.44 143 LEU A CA 1
ATOM 1073 C C . LEU A 1 143 ? 15.974 1.111 1.214 1.00 88.44 143 LEU A C 1
ATOM 1075 O O . LEU A 1 143 ? 15.152 1.432 2.072 1.00 88.44 143 LEU A O 1
ATOM 1079 N N . LEU A 1 144 ? 17.009 0.316 1.491 1.00 89.44 144 LEU A N 1
ATOM 1080 C CA . LEU A 1 144 ? 17.269 -0.242 2.818 1.00 89.44 144 LEU A CA 1
ATOM 1081 C C . LEU A 1 144 ? 17.711 0.821 3.832 1.00 89.44 144 LEU A C 1
ATOM 1083 O O . LEU A 1 144 ? 17.459 0.649 5.024 1.00 89.44 144 LEU A O 1
ATOM 1087 N N . THR A 1 145 ? 18.312 1.927 3.382 1.00 89.75 145 THR A N 1
ATOM 1088 C CA . THR A 1 145 ? 18.685 3.054 4.255 1.00 89.75 145 THR A CA 1
ATOM 1089 C C . THR A 1 145 ? 17.518 3.977 4.600 1.00 89.75 145 THR A C 1
ATOM 1091 O O . THR A 1 145 ? 17.677 4.860 5.445 1.00 89.75 145 THR A O 1
ATOM 1094 N N . LEU A 1 146 ? 16.338 3.784 3.997 1.00 88.38 146 LEU A N 1
ATOM 1095 C CA . LEU A 1 146 ? 15.163 4.577 4.344 1.00 88.38 146 LEU A CA 1
ATOM 1096 C C . LEU A 1 146 ? 14.773 4.353 5.812 1.00 88.38 146 LEU A C 1
ATOM 1098 O O . LEU A 1 146 ? 14.681 3.191 6.242 1.00 88.38 146 LEU A O 1
ATOM 1102 N N . PRO A 1 147 ? 14.494 5.434 6.565 1.00 87.38 147 PRO A N 1
ATOM 1103 C CA . PRO A 1 147 ? 14.161 5.338 7.976 1.00 87.38 147 PRO A CA 1
ATOM 1104 C C . PRO A 1 147 ? 12.871 4.540 8.178 1.00 87.38 147 PRO A C 1
ATOM 1106 O O . PRO A 1 147 ? 11.890 4.710 7.454 1.00 87.38 147 PRO A O 1
ATOM 1109 N N . GLY A 1 148 ? 12.886 3.666 9.180 1.00 85.69 148 GLY A N 1
ATOM 1110 C CA . GLY A 1 148 ? 11.701 2.965 9.660 1.00 85.69 148 GLY A CA 1
ATOM 1111 C C . GLY A 1 148 ? 11.000 3.741 10.768 1.00 85.69 148 GLY A C 1
ATOM 1112 O O . GLY A 1 148 ? 11.650 4.424 11.560 1.00 85.69 148 GLY A O 1
ATOM 1113 N N . GLY A 1 149 ? 9.679 3.616 10.842 1.00 86.88 149 GLY A N 1
ATOM 1114 C CA . GLY A 1 149 ? 8.896 4.106 11.969 1.00 86.88 149 GLY A CA 1
ATOM 1115 C C . GLY A 1 149 ? 8.964 3.182 13.192 1.00 86.88 149 GLY A C 1
ATOM 1116 O O . GLY A 1 149 ? 9.506 2.076 13.133 1.00 86.88 149 GLY A O 1
ATOM 1117 N N . PRO A 1 150 ? 8.366 3.602 14.319 1.00 82.75 150 PRO 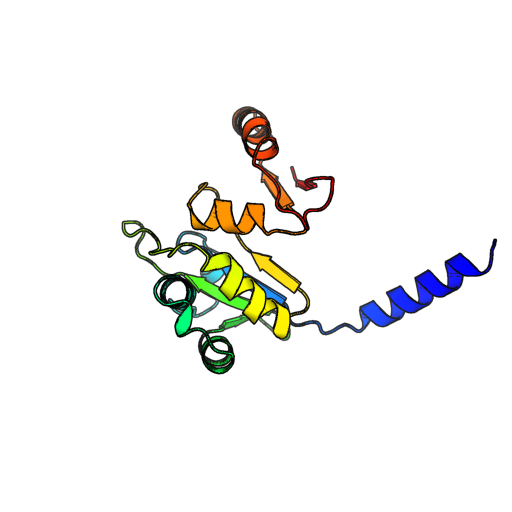A N 1
ATOM 1118 C CA . PRO A 1 150 ? 8.512 2.933 15.616 1.00 82.75 150 PRO A CA 1
ATOM 1119 C C . PRO A 1 150 ? 7.906 1.523 15.673 1.00 82.75 150 PRO A C 1
ATOM 1121 O O . PRO A 1 150 ? 8.269 0.732 16.537 1.00 82.75 150 PRO A O 1
ATOM 1124 N N . SER A 1 151 ? 6.967 1.203 14.781 1.00 84.31 151 SER A N 1
ATOM 1125 C CA . SER A 1 151 ? 6.267 -0.090 14.748 1.00 84.31 151 SER A CA 1
ATOM 1126 C C . SER A 1 151 ? 6.804 -1.048 13.683 1.00 84.31 151 SER A C 1
ATOM 1128 O O . SER A 1 151 ? 6.159 -2.056 13.396 1.00 84.31 151 SER A O 1
ATOM 1130 N N . GLN A 1 152 ? 7.941 -0.727 13.065 1.00 86.19 152 GLN A N 1
ATOM 1131 C CA . GLN A 1 152 ? 8.477 -1.504 11.960 1.00 86.19 152 GLN A CA 1
ATOM 1132 C C . GLN A 1 152 ? 9.204 -2.767 12.438 1.00 86.19 152 GLN A C 1
ATOM 1134 O O . GLN A 1 152 ? 9.969 -2.754 13.402 1.00 86.19 152 GLN A O 1
ATOM 1139 N N . ALA A 1 153 ? 8.988 -3.866 11.723 1.00 84.44 153 ALA A N 1
ATOM 1140 C CA . ALA A 1 153 ? 9.688 -5.118 11.912 1.00 84.44 153 ALA A CA 1
ATOM 1141 C C . ALA A 1 153 ? 11.197 -4.935 11.662 1.00 84.44 153 ALA A C 1
ATOM 1143 O O . ALA A 1 153 ? 11.598 -4.215 10.747 1.00 84.44 153 ALA A O 1
ATOM 1144 N N . PRO A 1 154 ? 12.057 -5.640 12.414 1.00 76.62 154 PRO A N 1
ATOM 1145 C CA . PRO A 1 154 ? 13.506 -5.443 12.361 1.00 76.62 154 PRO A CA 1
ATOM 1146 C C . PRO A 1 154 ? 14.149 -5.847 11.026 1.00 76.62 154 PRO A C 1
ATOM 1148 O O . PRO A 1 154 ? 15.319 -5.546 10.801 1.00 76.62 154 PRO A O 1
ATOM 1151 N N . ARG A 1 155 ? 13.432 -6.557 10.144 1.00 81.50 155 ARG A N 1
ATOM 1152 C CA . ARG A 1 155 ? 13.944 -6.996 8.841 1.00 81.50 155 ARG A CA 1
ATOM 1153 C C . ARG A 1 155 ? 12.984 -6.627 7.717 1.00 81.50 155 ARG A C 1
ATOM 1155 O O . ARG A 1 155 ? 11.847 -7.098 7.676 1.00 81.50 155 ARG A O 1
ATOM 1162 N N . THR A 1 156 ? 13.491 -5.847 6.769 1.00 86.00 156 THR A N 1
ATOM 1163 C CA . THR A 1 156 ? 12.850 -5.644 5.468 1.00 86.00 156 THR A CA 1
ATOM 1164 C C . THR A 1 156 ? 12.915 -6.943 4.669 1.00 86.00 156 THR A C 1
ATOM 1166 O O . THR A 1 156 ? 13.973 -7.564 4.572 1.00 86.00 156 THR A O 1
ATOM 1169 N N . MET A 1 157 ? 11.780 -7.362 4.114 1.00 90.06 157 MET A N 1
ATOM 1170 C CA . MET A 1 157 ? 11.707 -8.522 3.232 1.00 90.06 157 MET A CA 1
ATOM 1171 C C . MET A 1 157 ? 12.054 -8.084 1.813 1.00 90.06 157 MET A C 1
ATOM 1173 O O . MET A 1 157 ? 11.527 -7.081 1.336 1.00 90.06 157 MET A O 1
ATOM 1177 N N . VAL A 1 158 ? 12.932 -8.832 1.154 1.00 89.38 158 VAL A N 1
ATOM 1178 C CA . VAL A 1 158 ? 13.332 -8.584 -0.231 1.00 89.38 158 VAL A CA 1
ATOM 1179 C C . VAL A 1 158 ? 12.904 -9.776 -1.073 1.00 89.38 158 VAL A C 1
ATOM 1181 O O . VAL A 1 158 ? 13.177 -10.917 -0.699 1.00 89.38 158 VAL A O 1
ATOM 1184 N N . VAL A 1 159 ? 12.221 -9.499 -2.178 1.00 89.88 159 VAL A N 1
ATOM 1185 C CA . VAL A 1 159 ? 11.755 -10.484 -3.155 1.00 89.88 159 VAL A CA 1
ATOM 1186 C C . VAL A 1 159 ? 12.436 -10.180 -4.488 1.00 89.88 159 VAL A C 1
ATOM 1188 O O . VAL A 1 159 ? 12.428 -9.026 -4.920 1.00 89.88 159 VAL A O 1
ATOM 1191 N N . LEU A 1 160 ? 13.044 -11.212 -5.077 1.00 83.38 160 LEU A N 1
ATOM 1192 C CA . LEU A 1 160 ? 13.796 -11.203 -6.337 1.00 83.38 160 LEU A CA 1
ATOM 1193 C C . LEU A 1 160 ? 13.066 -12.018 -7.407 1.00 83.38 160 LEU A C 1
ATOM 1195 O O . LEU A 1 160 ? 12.418 -13.015 -7.006 1.00 83.38 160 LEU A O 1
#

Foldseek 3Di:
DPPVVVVVVVVVVVCVPCLFAEEEEAEQPDCVCVVLVWPADQLVLVCQQCVVPDDPVSQVVRWIDRPRRYTYRYHNDDPVDDRNGDPCSLVSVVVRCVVRGVYYHYDLPPDNDPSSLVCQQADQAAEAEDDPDPVRVVVVVVVVPRHHHPNHDPDHHYHD